Protein AF-A0A2G9U0M0-F1 (afdb_monomer)

Nearest PDB structures (foldseek):
  7tdz-assembly1_I  TM=8.542E-01  e=3.428E-06  Xenopus laevis
  7tdz-assembly1_i  TM=8.542E-01  e=3.428E-06  Xenopus laevis
  7r5j-assembly1_K0  TM=8.063E-01  e=6.846E-05  Homo sapiens
  7vop-assembly1_I  TM=7.700E-01  e=2.529E-04  Xenopus laevis
  7tbj-assembly1_S1  TM=5.840E-01  e=1.274E-02  Homo sapiens

Secondary structure (DSSP, 8-state):
--HHHHHHHHHHHHHHTGGGTHHHHHHHHHHHTT-HHHHHH--SHHHHHHHHT-HHHHHHHHHHTT-HHHHHHHHHHHHHH--S-HHHHHHHHHHHHHHHHHSSS--HHHHHHHHHHHHHHHHHHTS-HHHHSSSSS-------

Mean predicted aligned error: 9.04 Å

Sequence (144 aa):
MDDAERRARLDAYKQRFSADEFDMYLCRYLKQKNLHELLLEEKGERVDLYLSSCEGIRWRREVQNKQFEKASRSLLSLADRENSDVKRQRNLYAFSKLAAACGDEVPSDVVNEANRKLVLIKHQSLIPESLVKVDFNNGLFPSV

Structure (mmCIF, N/CA/C/O backbone):
data_AF-A0A2G9U0M0-F1
#
_entry.id   AF-A0A2G9U0M0-F1
#
loop_
_atom_site.group_PDB
_atom_site.id
_atom_site.type_symbol
_atom_site.label_atom_id
_atom_site.label_alt_id
_atom_site.label_comp_id
_atom_site.label_asym_id
_atom_site.label_entity_id
_atom_site.label_seq_id
_atom_site.pdbx_PDB_ins_code
_atom_site.Cartn_x
_atom_site.Cartn_y
_atom_site.Cartn_z
_atom_site.occupancy
_atom_site.B_iso_or_equiv
_atom_site.auth_seq_id
_atom_site.auth_comp_id
_atom_site.auth_asym_id
_atom_site.auth_atom_id
_atom_site.pdbx_PDB_model_num
ATOM 1 N N . MET A 1 1 ? 6.923 14.168 32.132 1.00 55.62 1 MET A N 1
ATOM 2 C CA . MET A 1 1 ? 5.680 13.434 31.830 1.00 55.62 1 MET A CA 1
ATOM 3 C C . MET A 1 1 ? 6.063 12.263 30.954 1.00 55.62 1 MET A C 1
ATOM 5 O O . MET A 1 1 ? 6.592 12.498 29.868 1.00 55.62 1 MET A O 1
ATOM 9 N N . ASP A 1 2 ? 5.906 11.053 31.473 1.00 83.12 2 ASP A N 1
ATOM 10 C CA . ASP A 1 2 ? 6.321 9.816 30.807 1.00 83.12 2 ASP A CA 1
ATOM 11 C C . ASP A 1 2 ? 5.449 9.532 29.566 1.00 83.12 2 ASP A C 1
ATOM 13 O O . ASP A 1 2 ? 4.305 9.990 29.478 1.00 83.12 2 ASP A O 1
ATOM 17 N N . ASP A 1 3 ? 5.987 8.820 28.576 1.00 76.44 3 ASP A N 1
ATOM 18 C CA . ASP A 1 3 ? 5.283 8.509 27.323 1.00 76.44 3 ASP A CA 1
ATOM 19 C C . ASP A 1 3 ? 4.046 7.632 27.571 1.00 76.44 3 ASP A C 1
ATOM 21 O O . ASP A 1 3 ? 3.010 7.814 26.922 1.00 76.44 3 ASP A O 1
ATOM 25 N N . ALA A 1 4 ? 4.124 6.734 28.556 1.00 79.00 4 ALA A N 1
ATOM 26 C CA . ALA A 1 4 ? 3.010 5.891 28.979 1.00 79.00 4 ALA A CA 1
ATOM 27 C C . ALA A 1 4 ? 1.856 6.716 29.574 1.00 79.00 4 ALA A C 1
ATOM 29 O O . ALA A 1 4 ? 0.690 6.505 29.240 1.00 79.00 4 ALA A O 1
ATOM 30 N N . GLU A 1 5 ? 2.183 7.715 30.395 1.00 82.75 5 GLU A N 1
ATOM 31 C CA . GLU A 1 5 ? 1.209 8.612 31.021 1.00 82.75 5 GLU A CA 1
ATOM 32 C C . GLU A 1 5 ? 0.499 9.491 29.975 1.00 82.75 5 GLU A C 1
ATOM 34 O O . GLU A 1 5 ? -0.712 9.723 30.053 1.00 82.75 5 GLU A O 1
ATOM 39 N N . ARG A 1 6 ? 1.231 9.928 28.938 1.00 82.25 6 ARG A N 1
ATOM 40 C CA . ARG A 1 6 ? 0.655 10.648 27.791 1.00 82.25 6 ARG A CA 1
ATOM 41 C C . ARG A 1 6 ? -0.313 9.780 26.984 1.00 82.25 6 ARG A C 1
ATOM 43 O O . ARG A 1 6 ? -1.394 10.265 26.650 1.00 82.25 6 ARG A O 1
ATOM 50 N N . ARG A 1 7 ? 0.035 8.519 26.703 1.00 81.56 7 ARG A N 1
ATOM 51 C CA . ARG A 1 7 ? -0.841 7.571 25.984 1.00 81.56 7 ARG A CA 1
ATOM 52 C C . ARG A 1 7 ? -2.114 7.255 26.767 1.00 81.56 7 ARG A C 1
ATOM 54 O O . ARG A 1 7 ? -3.201 7.422 26.225 1.00 81.56 7 ARG A O 1
ATOM 61 N N . ALA A 1 8 ? -1.993 6.941 28.057 1.00 84.25 8 ALA A N 1
ATOM 62 C CA . ALA A 1 8 ? -3.147 6.655 28.913 1.00 84.25 8 ALA A CA 1
ATOM 63 C C . ALA A 1 8 ? -4.139 7.829 28.968 1.00 84.25 8 ALA A C 1
ATOM 65 O O . ALA A 1 8 ? -5.356 7.648 28.903 1.00 84.25 8 ALA A O 1
ATOM 66 N N . ARG A 1 9 ? -3.621 9.061 29.035 1.00 83.62 9 ARG A N 1
ATOM 67 C CA . ARG A 1 9 ? -4.458 10.264 29.025 1.00 83.62 9 ARG A CA 1
ATOM 68 C C . ARG A 1 9 ? -5.143 10.483 27.676 1.00 83.62 9 ARG A C 1
ATOM 70 O O . ARG A 1 9 ? -6.294 10.913 27.651 1.00 83.62 9 ARG A O 1
ATOM 77 N N . LEU A 1 10 ? -4.462 10.178 26.572 1.00 80.69 10 LEU A N 1
ATOM 78 C CA . LEU A 1 10 ? -5.038 10.250 25.229 1.00 80.69 10 LEU A CA 1
ATOM 79 C C . LEU A 1 10 ? -6.193 9.252 25.065 1.00 80.69 10 LEU A C 1
ATOM 81 O O . LEU A 1 10 ? -7.253 9.625 24.569 1.00 80.69 10 LEU A O 1
ATOM 85 N N . ASP A 1 11 ? -6.019 8.019 25.533 1.00 83.06 11 ASP A N 1
ATOM 86 C CA . ASP A 1 11 ? -7.049 6.981 25.443 1.00 83.06 11 ASP A CA 1
ATOM 87 C C . ASP A 1 11 ? -8.282 7.316 26.293 1.00 83.06 11 ASP A C 1
ATOM 89 O O . ASP A 1 11 ? -9.417 7.147 25.838 1.00 83.06 11 ASP A O 1
ATOM 93 N N . ALA A 1 12 ? -8.083 7.905 27.477 1.00 82.56 12 ALA A N 1
ATOM 94 C CA . ALA A 1 12 ? -9.180 8.427 28.290 1.00 82.56 12 ALA A CA 1
ATOM 95 C C . ALA A 1 12 ? -9.980 9.521 27.553 1.00 82.56 12 ALA A C 1
ATOM 97 O O . ALA A 1 12 ? -11.210 9.550 27.632 1.00 82.56 12 ALA A O 1
ATOM 98 N N . TYR A 1 13 ? -9.309 10.400 26.797 1.00 79.19 13 TYR A N 1
ATOM 99 C CA . TYR A 1 13 ? -9.988 11.401 25.968 1.00 79.19 13 TYR A CA 1
ATOM 100 C C . TYR A 1 13 ? -10.746 10.778 24.792 1.00 79.19 13 TYR A C 1
ATOM 102 O O . TYR A 1 13 ? -11.878 11.189 24.534 1.00 79.19 13 TYR A O 1
ATOM 110 N N . LYS A 1 14 ? -10.180 9.761 24.130 1.00 77.06 14 LYS A N 1
ATOM 111 C CA . LYS A 1 14 ? -10.865 9.028 23.053 1.00 77.06 14 LYS A CA 1
ATOM 112 C C . LYS A 1 14 ? -12.165 8.390 23.534 1.00 77.06 14 LYS A C 1
ATOM 114 O O . LYS A 1 14 ? -13.176 8.492 22.849 1.00 77.06 14 LYS A O 1
ATOM 119 N N . GLN A 1 15 ? -12.160 7.776 24.719 1.00 78.81 15 GLN A N 1
ATOM 120 C CA . GLN A 1 15 ? -13.382 7.212 25.299 1.00 78.81 15 GLN A CA 1
ATOM 121 C C . 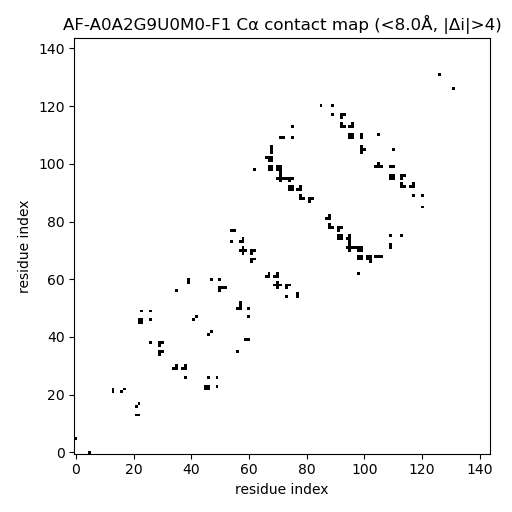GLN A 1 15 ? -14.398 8.301 25.653 1.00 78.81 15 GLN A C 1
ATOM 123 O O . GLN A 1 15 ? -15.573 8.192 25.296 1.00 78.81 15 GLN A O 1
ATOM 128 N N . ARG A 1 16 ? -13.940 9.366 26.323 1.00 77.12 16 ARG A N 1
ATOM 129 C CA . ARG A 1 16 ? -14.805 10.441 26.824 1.00 77.12 16 ARG A CA 1
ATOM 130 C C . ARG A 1 16 ? -15.516 11.216 25.714 1.00 77.12 16 ARG A C 1
ATOM 132 O O . ARG A 1 16 ? -16.652 11.623 25.916 1.00 77.12 16 ARG A O 1
ATOM 139 N N . PHE A 1 17 ? -14.862 11.400 24.572 1.00 75.25 17 PHE A N 1
ATOM 140 C CA . PHE A 1 17 ? -15.390 12.150 23.428 1.00 75.25 17 PHE A CA 1
ATOM 141 C C . PHE A 1 17 ? -15.749 11.248 22.239 1.00 75.25 17 PHE A C 1
ATOM 143 O O . PHE A 1 17 ? -15.812 11.704 21.099 1.00 75.25 17 PHE A O 1
ATOM 150 N N . SER A 1 18 ? -15.999 9.959 22.486 1.00 69.25 18 SER A N 1
ATOM 151 C CA . SER A 1 18 ? -16.371 9.003 21.432 1.00 69.25 18 SER A CA 1
ATOM 152 C C . SER A 1 18 ? -17.649 9.402 20.678 1.00 69.25 18 SER A C 1
ATOM 154 O O . SER A 1 18 ? -17.740 9.177 19.473 1.00 69.25 18 SER A O 1
ATOM 156 N N . ALA A 1 19 ? -18.601 10.049 21.361 1.00 66.81 19 ALA A N 1
ATOM 157 C CA . ALA A 1 19 ? -19.834 10.563 20.765 1.00 66.81 19 ALA A CA 1
ATOM 158 C C . ALA A 1 19 ? -19.615 11.767 19.823 1.00 66.81 19 ALA A C 1
ATOM 160 O O . ALA A 1 19 ? -20.437 11.996 18.941 1.00 66.81 19 ALA A O 1
ATOM 161 N N . ASP A 1 20 ? -18.492 12.482 19.956 1.00 73.69 20 ASP A N 1
ATOM 162 C CA . ASP A 1 20 ? -18.196 13.722 19.222 1.00 73.69 20 ASP A CA 1
ATOM 163 C C . ASP A 1 20 ? -17.260 13.498 18.017 1.00 73.69 20 ASP A C 1
ATOM 165 O O . ASP A 1 20 ? -16.582 14.419 17.563 1.00 73.69 20 ASP A O 1
ATOM 169 N N . GLU A 1 21 ? -17.166 12.264 17.507 1.00 81.12 21 GLU A N 1
ATOM 170 C CA . GLU A 1 21 ? -16.283 11.903 16.379 1.00 81.12 21 GLU A CA 1
ATOM 171 C C . GLU A 1 21 ? -14.797 12.244 16.615 1.00 81.12 21 GLU A C 1
ATOM 173 O O . GLU A 1 21 ? -14.041 12.578 15.690 1.00 81.12 21 GLU A O 1
ATOM 178 N N . PHE A 1 22 ? -14.361 12.188 17.877 1.00 81.12 22 PHE A N 1
ATOM 179 C CA . PHE A 1 22 ? -13.002 12.554 18.268 1.00 81.12 22 PHE A CA 1
ATOM 180 C C . PHE A 1 22 ? -11.930 11.726 17.542 1.00 81.12 22 PHE A C 1
ATOM 182 O O . PHE A 1 22 ? -10.869 12.247 17.197 1.00 81.12 22 PHE A O 1
ATOM 189 N N . ASP A 1 23 ? -12.219 10.459 17.251 1.00 81.38 23 ASP A N 1
ATOM 190 C CA . ASP A 1 23 ? -11.381 9.570 16.444 1.00 81.38 23 ASP A CA 1
ATOM 191 C C . ASP A 1 23 ? -11.086 10.153 15.050 1.00 81.38 23 ASP A C 1
ATOM 193 O O . ASP A 1 23 ? -9.937 10.164 14.602 1.00 81.38 23 ASP A O 1
ATOM 197 N N . MET A 1 24 ? -12.092 10.721 14.382 1.00 89.12 24 MET A N 1
ATOM 198 C CA . MET A 1 24 ? -11.950 11.352 13.066 1.00 89.12 24 MET A CA 1
ATOM 199 C C . MET A 1 24 ? -11.238 12.701 13.132 1.00 89.12 24 MET A C 1
ATOM 201 O O . MET A 1 24 ? -10.498 13.059 12.208 1.00 89.12 24 MET A O 1
ATOM 205 N N . TYR A 1 25 ? -11.438 13.469 14.206 1.00 88.12 25 TYR A N 1
ATOM 206 C CA . TYR A 1 25 ? -10.659 14.685 14.440 1.00 88.12 25 TYR A CA 1
ATOM 207 C C . TYR A 1 25 ? -9.175 14.357 14.643 1.00 88.12 25 TYR A C 1
ATOM 209 O O . TYR A 1 25 ? -8.313 14.946 13.985 1.00 88.12 25 TYR A O 1
ATOM 217 N N . LEU A 1 26 ? -8.877 13.360 15.479 1.00 86.62 26 LEU A N 1
ATOM 218 C CA . LEU A 1 26 ? -7.519 12.892 15.727 1.00 86.62 26 LEU A CA 1
ATOM 219 C C . LEU A 1 26 ? -6.862 12.379 14.441 1.00 86.62 26 LEU A C 1
ATOM 221 O O . LEU A 1 26 ? -5.746 12.791 14.129 1.00 86.62 26 LEU A O 1
ATOM 225 N N . CYS A 1 27 ? -7.561 11.561 13.647 1.00 88.69 27 CYS A N 1
ATOM 226 C CA . CYS A 1 27 ? -7.041 11.069 12.369 1.00 88.69 27 CYS A CA 1
ATOM 227 C C . CYS A 1 27 ? -6.658 12.214 11.419 1.00 88.69 27 CYS A C 1
ATOM 229 O O . CYS A 1 27 ? -5.566 12.211 10.841 1.00 88.69 27 CYS A O 1
ATOM 231 N N . ARG A 1 28 ? -7.528 13.227 11.291 1.00 89.88 28 ARG A N 1
ATOM 232 C CA . ARG A 1 28 ? -7.263 14.424 10.478 1.00 89.88 28 ARG A CA 1
ATOM 233 C C . ARG A 1 28 ? -6.063 15.211 10.999 1.00 89.88 28 ARG A C 1
ATOM 235 O O . ARG A 1 28 ? -5.201 15.583 10.203 1.00 89.88 28 ARG A O 1
ATOM 242 N N . TYR A 1 29 ? -5.976 15.415 12.312 1.00 90.12 29 TYR A N 1
ATOM 243 C CA . TYR A 1 29 ? -4.862 16.117 12.948 1.00 90.12 29 TYR A CA 1
ATOM 244 C C . TYR A 1 29 ? -3.522 15.398 12.728 1.00 90.12 29 TYR A C 1
ATOM 246 O O . TYR A 1 29 ? -2.554 16.013 12.277 1.00 90.12 29 TYR A O 1
ATOM 254 N N . LEU A 1 30 ? -3.469 14.086 12.981 1.00 90.06 30 LEU A N 1
ATOM 255 C CA . LEU A 1 30 ? -2.257 13.281 12.802 1.00 90.06 30 LEU A CA 1
ATOM 256 C C . LEU A 1 30 ? -1.807 13.266 11.337 1.00 90.06 30 LEU A C 1
ATOM 258 O O . LEU A 1 30 ? -0.618 13.432 11.061 1.00 90.06 30 LEU A O 1
ATOM 262 N N . LYS A 1 31 ? -2.750 13.146 10.391 1.00 89.19 31 LYS A N 1
ATOM 263 C CA . LYS A 1 31 ? -2.453 13.244 8.956 1.00 89.19 31 LYS A CA 1
ATOM 264 C C . LYS A 1 31 ? -1.889 14.617 8.589 1.00 89.19 31 LYS A C 1
ATOM 266 O O . LYS A 1 31 ? -0.872 14.680 7.909 1.00 89.19 31 LYS A O 1
ATOM 271 N N . GLN A 1 32 ? -2.504 15.704 9.060 1.00 91.06 32 GLN A N 1
ATOM 272 C CA . GLN A 1 32 ? -2.055 17.073 8.779 1.00 91.06 32 GLN A CA 1
ATOM 273 C C . GLN A 1 32 ? -0.650 17.358 9.332 1.00 91.06 32 GLN A C 1
ATOM 275 O O . GLN A 1 32 ? 0.108 18.118 8.735 1.00 91.06 32 GLN A O 1
ATOM 280 N N . LYS A 1 33 ? -0.288 16.742 10.462 1.00 91.56 33 LYS A N 1
ATOM 281 C CA . LYS A 1 33 ? 1.042 16.859 11.076 1.00 91.56 33 LYS A CA 1
ATOM 282 C C . LYS A 1 33 ? 2.069 15.851 10.541 1.00 91.56 33 LYS A C 1
ATOM 284 O O . LYS A 1 33 ? 3.183 15.826 11.051 1.00 91.56 33 LYS A O 1
ATOM 289 N N . ASN A 1 34 ? 1.723 15.045 9.532 1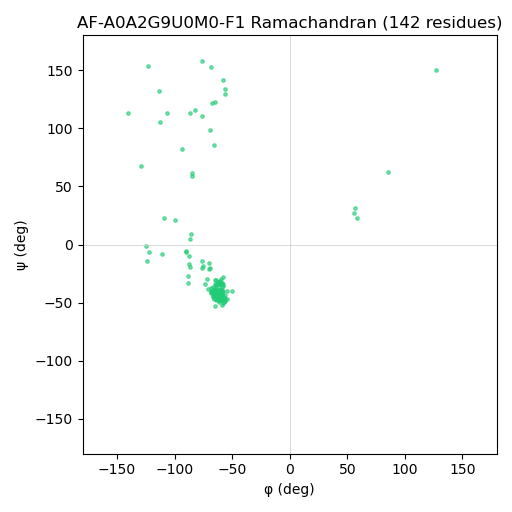.00 87.62 34 ASN A N 1
ATOM 290 C CA . ASN A 1 34 ? 2.555 13.957 8.995 1.00 87.62 34 ASN A CA 1
ATOM 291 C C . ASN A 1 34 ? 2.988 12.915 10.050 1.00 87.62 34 ASN A C 1
ATOM 293 O O . ASN A 1 34 ? 4.001 12.235 9.893 1.00 87.62 34 ASN A O 1
ATOM 297 N N . LEU A 1 35 ? 2.200 12.742 11.117 1.00 89.56 35 LEU A N 1
ATOM 298 C CA . LEU A 1 35 ? 2.438 11.760 12.181 1.00 89.56 35 LEU A CA 1
ATOM 299 C C . LEU A 1 35 ? 1.869 10.391 11.782 1.00 89.56 35 LEU A C 1
ATOM 301 O O . LEU A 1 35 ? 0.977 9.846 12.432 1.00 89.56 35 LEU A O 1
ATOM 305 N N . HIS A 1 36 ? 2.358 9.852 10.664 1.00 88.38 36 HIS A N 1
ATOM 306 C CA . HIS A 1 36 ? 1.811 8.635 10.058 1.00 88.38 36 HIS A CA 1
ATOM 307 C C . HIS A 1 36 ? 1.974 7.389 10.932 1.00 88.38 36 HIS A C 1
ATOM 309 O O . HIS A 1 36 ? 1.136 6.500 10.856 1.00 88.38 36 HIS A O 1
ATOM 315 N N . GLU A 1 37 ? 3.026 7.313 11.747 1.00 88.31 37 GLU A N 1
ATOM 316 C CA . GLU A 1 37 ? 3.255 6.174 12.644 1.00 88.31 37 GLU A CA 1
ATOM 317 C C . GLU A 1 37 ? 2.160 6.087 13.707 1.00 88.31 37 GLU A C 1
ATOM 319 O O . GLU A 1 37 ? 1.468 5.076 13.775 1.00 88.31 37 GLU A O 1
ATOM 324 N N . LEU A 1 38 ? 1.909 7.185 14.429 1.00 88.62 38 LEU A N 1
ATOM 325 C CA . LEU A 1 38 ? 0.816 7.265 15.404 1.00 88.62 38 LEU A CA 1
ATOM 326 C C . LEU A 1 38 ? -0.543 7.030 14.737 1.00 88.62 38 LEU A C 1
ATOM 328 O O . LEU A 1 38 ? -1.382 6.323 15.278 1.00 88.62 38 LEU A O 1
ATOM 332 N N . LEU A 1 39 ? -0.755 7.573 13.535 1.00 89.25 39 LEU A N 1
ATOM 333 C CA . LEU A 1 39 ? -1.999 7.362 12.796 1.00 89.25 39 LEU A CA 1
ATOM 334 C C . LEU A 1 39 ? -2.233 5.878 12.448 1.00 89.25 39 LEU A C 1
ATOM 336 O O . LEU A 1 39 ? -3.373 5.425 12.439 1.00 89.25 39 LEU A O 1
ATOM 340 N N . LEU A 1 40 ? -1.174 5.117 12.161 1.00 89.81 40 LEU A N 1
ATOM 341 C CA . LEU A 1 40 ? -1.268 3.681 11.882 1.00 89.81 40 LEU A CA 1
ATOM 342 C C . LEU A 1 40 ? -1.462 2.837 13.152 1.00 89.81 40 LEU A C 1
ATOM 344 O O . LEU A 1 40 ? -1.931 1.701 13.052 1.00 89.81 40 LEU A O 1
ATOM 348 N N . GLU A 1 41 ? -1.121 3.361 14.331 1.00 90.00 41 GLU A N 1
ATOM 349 C CA . GLU A 1 41 ? -1.404 2.711 15.617 1.00 90.00 41 GLU A CA 1
ATOM 350 C C . GLU A 1 41 ? -2.899 2.754 15.962 1.00 90.00 41 GLU A C 1
ATOM 352 O O . GLU A 1 41 ? -3.401 1.819 16.589 1.00 90.00 41 GLU A O 1
ATOM 357 N N . GLU A 1 42 ? -3.623 3.778 15.497 1.00 88.81 42 GLU A N 1
ATOM 358 C CA . GLU A 1 42 ? -5.056 3.940 15.752 1.00 88.81 42 GLU A CA 1
ATOM 359 C C . GLU A 1 42 ? -5.881 2.733 15.256 1.00 88.81 42 GLU A C 1
ATOM 361 O O . GLU A 1 42 ? -5.616 2.115 14.211 1.00 88.81 42 GLU A O 1
ATOM 366 N N . LYS A 1 43 ? -6.897 2.365 16.042 1.00 85.00 43 LYS A N 1
ATOM 367 C CA . LYS A 1 43 ? -7.768 1.199 15.825 1.00 85.00 43 LYS A CA 1
ATOM 368 C C . LYS A 1 43 ? -9.229 1.630 15.757 1.00 85.0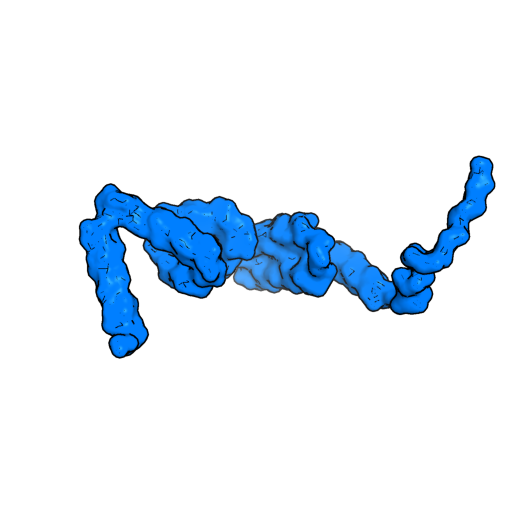0 43 LYS A C 1
ATOM 370 O O . LYS A 1 43 ? -9.610 2.628 16.359 1.00 85.00 43 LYS A O 1
ATOM 375 N N . GLY A 1 44 ? -10.037 0.845 15.050 1.00 85.50 44 GLY A N 1
ATOM 376 C CA . GLY A 1 44 ? -11.475 1.061 14.913 1.00 85.50 44 GLY A CA 1
ATOM 377 C C . GLY A 1 44 ? -11.917 1.080 13.455 1.00 85.50 44 GLY A C 1
ATOM 378 O O . GLY A 1 44 ? -11.171 1.496 12.572 1.00 85.50 44 GLY A O 1
ATOM 379 N N . GLU A 1 45 ? -13.157 0.661 13.213 1.00 86.12 45 GLU A N 1
ATOM 380 C CA . GLU A 1 45 ? -13.718 0.526 11.865 1.00 86.12 45 GLU A CA 1
ATOM 381 C C . GLU A 1 45 ? -13.709 1.861 11.104 1.00 86.12 45 GLU A C 1
ATOM 383 O O . GLU A 1 45 ? -13.239 1.934 9.972 1.00 86.12 45 GLU A O 1
ATOM 388 N N . ARG A 1 46 ? -14.113 2.959 11.757 1.00 87.25 46 ARG A N 1
ATOM 389 C CA . ARG A 1 46 ? -14.079 4.306 11.160 1.00 87.25 46 ARG A CA 1
ATOM 390 C C . ARG A 1 46 ? -12.664 4.735 10.763 1.00 87.25 46 ARG A C 1
ATOM 392 O O . ARG A 1 46 ? -12.481 5.356 9.718 1.00 87.25 46 ARG A O 1
ATOM 399 N N . VAL A 1 47 ? -11.665 4.390 11.577 1.00 88.19 47 VAL A N 1
ATOM 400 C CA . VAL A 1 47 ? -10.246 4.663 11.297 1.00 88.19 47 VAL A CA 1
ATOM 401 C C . VAL A 1 47 ? -9.777 3.848 10.096 1.00 88.19 47 VAL A C 1
ATOM 403 O O . VAL A 1 47 ? -9.108 4.390 9.220 1.00 88.19 47 VAL A O 1
ATOM 406 N N . ASP A 1 48 ? -10.164 2.575 10.005 1.00 87.81 48 ASP A N 1
ATOM 407 C CA . ASP A 1 48 ? -9.836 1.723 8.860 1.00 87.81 48 ASP A CA 1
ATOM 408 C C . ASP A 1 48 ? -10.470 2.249 7.564 1.00 87.81 48 ASP A C 1
ATOM 410 O O . ASP A 1 48 ? -9.788 2.340 6.537 1.00 87.81 48 ASP A O 1
ATOM 414 N N . LEU A 1 49 ? -11.730 2.694 7.618 1.00 89.12 49 LEU A N 1
ATOM 415 C CA . LEU A 1 49 ? -12.384 3.392 6.508 1.00 89.12 49 LEU A CA 1
ATOM 416 C C . LEU A 1 49 ? -11.622 4.669 6.126 1.00 89.12 49 LEU A C 1
ATOM 418 O O . LEU A 1 49 ? -11.306 4.867 4.950 1.00 89.12 49 LEU A O 1
ATOM 422 N N . TYR A 1 50 ? -11.248 5.503 7.099 1.00 90.38 50 TYR A N 1
ATOM 423 C CA . TYR A 1 50 ? -10.471 6.716 6.846 1.00 90.38 50 TYR A CA 1
ATOM 424 C C . TYR A 1 50 ? -9.117 6.409 6.187 1.00 90.38 50 TYR A C 1
ATOM 426 O O . TYR A 1 50 ? -8.756 7.021 5.178 1.00 90.38 50 TYR A O 1
ATOM 434 N N . LEU A 1 51 ? -8.376 5.428 6.704 1.00 90.25 51 LEU A N 1
ATOM 435 C CA . LEU A 1 51 ? -7.081 5.016 6.166 1.00 90.25 51 LEU A CA 1
ATOM 436 C C . LEU A 1 51 ? -7.197 4.423 4.763 1.00 90.25 51 LEU A C 1
ATOM 438 O O . LEU A 1 51 ? -6.318 4.669 3.939 1.00 90.25 51 LEU A O 1
ATOM 442 N N . SER A 1 52 ? -8.288 3.714 4.459 1.00 87.44 52 SER A N 1
ATOM 443 C CA . SER A 1 52 ? -8.539 3.172 3.119 1.00 87.44 52 SER A CA 1
ATOM 444 C C . SER A 1 52 ? -8.662 4.268 2.051 1.00 87.44 52 SER A C 1
ATOM 446 O O . SER A 1 52 ? -8.204 4.081 0.922 1.00 87.44 52 SER A O 1
ATOM 448 N N . SER A 1 53 ? -9.179 5.445 2.430 1.00 88.38 53 SER A N 1
ATOM 449 C CA . SER A 1 53 ? -9.252 6.625 1.556 1.00 88.38 53 SER A CA 1
ATOM 450 C C . SER A 1 53 ? -7.905 7.341 1.375 1.00 88.38 53 SER A C 1
ATOM 452 O O . SER A 1 53 ? -7.738 8.168 0.479 1.00 88.38 53 SER A O 1
ATOM 454 N N . CYS A 1 54 ? -6.912 7.036 2.216 1.00 89.12 54 CYS A N 1
ATOM 455 C CA . CYS A 1 54 ? -5.607 7.685 2.205 1.00 89.12 54 CYS A CA 1
ATOM 456 C C . CYS A 1 54 ? -4.597 6.900 1.353 1.00 89.12 54 CYS A C 1
ATOM 458 O O . CYS A 1 54 ? -3.763 6.165 1.880 1.00 89.12 54 CYS A O 1
ATOM 460 N N . GLU A 1 55 ? -4.626 7.094 0.035 1.00 82.12 55 GLU A N 1
ATOM 461 C CA . GLU A 1 55 ? -3.853 6.304 -0.942 1.00 82.12 55 GLU A CA 1
ATOM 462 C C . GLU A 1 55 ? -2.352 6.151 -0.630 1.00 82.12 55 GLU A C 1
ATOM 464 O O . GLU A 1 55 ? -1.804 5.060 -0.772 1.00 82.12 55 GLU A O 1
ATOM 469 N N . GLY A 1 56 ? -1.686 7.204 -0.145 1.00 86.12 56 GLY A N 1
ATOM 470 C CA . GLY A 1 56 ? -0.248 7.167 0.153 1.00 86.12 56 GLY A CA 1
ATOM 471 C C . GLY A 1 56 ? 0.151 6.294 1.353 1.00 86.12 56 GLY A C 1
ATOM 472 O O . GLY A 1 56 ? 1.310 5.888 1.450 1.00 86.12 56 GLY A O 1
ATOM 473 N N . ILE A 1 57 ? -0.787 5.995 2.260 1.00 89.38 57 ILE A N 1
ATOM 474 C CA . ILE A 1 57 ? -0.523 5.247 3.503 1.00 89.38 57 ILE A CA 1
ATOM 475 C C . ILE A 1 57 ? -1.391 3.996 3.667 1.00 89.38 57 ILE A C 1
ATOM 477 O O . ILE A 1 57 ? -1.052 3.154 4.497 1.00 89.38 57 ILE A O 1
ATOM 481 N N . ARG A 1 58 ? -2.464 3.831 2.877 1.00 93.44 58 ARG A N 1
ATOM 482 C CA . ARG A 1 58 ? -3.397 2.697 3.000 1.00 93.44 58 ARG A CA 1
ATOM 483 C C . ARG A 1 58 ? -2.691 1.343 2.940 1.00 93.44 58 ARG A C 1
ATOM 485 O O . ARG A 1 58 ? -2.982 0.467 3.745 1.00 93.44 58 ARG A O 1
ATOM 492 N N . TRP A 1 59 ? -1.692 1.215 2.063 1.00 94.44 59 TRP A N 1
ATOM 493 C CA . TRP A 1 59 ? -0.932 -0.022 1.876 1.00 94.44 59 TRP A CA 1
ATOM 494 C C . TRP A 1 59 ? -0.212 -0.463 3.154 1.00 94.44 59 TRP A C 1
ATOM 496 O O . TRP A 1 59 ? -0.080 -1.655 3.406 1.00 94.44 59 TRP A O 1
ATOM 506 N N . ARG A 1 60 ? 0.209 0.481 4.008 1.00 94.00 60 ARG A N 1
ATOM 507 C CA . ARG A 1 60 ? 0.843 0.160 5.295 1.00 94.00 60 ARG A CA 1
ATOM 508 C C . ARG A 1 60 ? -0.151 -0.497 6.246 1.00 94.00 60 ARG A C 1
ATOM 510 O O . ARG A 1 60 ? 0.205 -1.456 6.924 1.00 94.00 60 ARG A O 1
ATOM 517 N N . ARG A 1 61 ? -1.396 -0.011 6.268 1.00 92.88 61 ARG A N 1
ATOM 518 C CA . ARG A 1 61 ? -2.475 -0.602 7.070 1.00 92.88 61 ARG A CA 1
ATOM 519 C C . ARG A 1 61 ? -2.877 -1.976 6.538 1.00 92.88 61 ARG A C 1
ATOM 521 O O . ARG A 1 61 ? -3.057 -2.901 7.320 1.00 92.88 61 ARG A O 1
ATOM 528 N N . GLU A 1 62 ? -2.947 -2.127 5.219 1.00 94.50 62 GLU A N 1
ATOM 529 C CA . GLU A 1 62 ? -3.214 -3.414 4.563 1.00 94.50 62 GLU A CA 1
ATOM 530 C C . GLU A 1 62 ? -2.141 -4.454 4.931 1.00 94.50 62 GLU A C 1
ATOM 532 O O . GLU A 1 62 ? -2.480 -5.569 5.321 1.00 94.50 62 GLU A O 1
ATOM 537 N N . VAL A 1 63 ? -0.857 -4.071 4.932 1.00 94.31 63 VAL A N 1
ATOM 538 C CA . VAL A 1 63 ? 0.248 -4.934 5.392 1.00 94.31 63 VAL A CA 1
ATOM 539 C C . VAL A 1 63 ? 0.124 -5.290 6.878 1.00 94.31 63 VAL A C 1
ATOM 541 O O . VAL A 1 63 ? 0.262 -6.460 7.228 1.00 94.31 63 VAL A O 1
ATOM 544 N N . GLN A 1 64 ? -0.178 -4.327 7.760 1.00 92.69 64 GLN A N 1
ATOM 545 C CA . GLN A 1 64 ? -0.398 -4.595 9.193 1.00 92.69 64 GLN A CA 1
ATOM 546 C C . GLN A 1 64 ? -1.531 -5.603 9.431 1.00 92.69 64 GLN A C 1
ATOM 548 O O . GLN A 1 64 ? -1.439 -6.444 10.324 1.00 92.69 64 GLN A O 1
ATOM 553 N N . ASN A 1 65 ? -2.571 -5.544 8.600 1.00 91.94 65 ASN A N 1
ATOM 554 C CA . ASN A 1 65 ? -3.723 -6.437 8.655 1.00 91.94 65 ASN A CA 1
ATOM 555 C C . ASN A 1 65 ? -3.508 -7.751 7.877 1.00 91.94 65 ASN A C 1
ATOM 557 O O . ASN A 1 65 ? -4.461 -8.507 7.707 1.00 91.94 65 ASN A O 1
ATOM 561 N N . LYS A 1 66 ? -2.282 -8.031 7.402 1.00 94.19 66 LYS A N 1
ATOM 562 C CA . LYS A 1 66 ? -1.920 -9.214 6.593 1.00 94.19 66 LYS A CA 1
ATOM 563 C C . LYS A 1 66 ? -2.702 -9.341 5.276 1.00 94.19 66 LYS A C 1
ATOM 565 O O . LYS A 1 66 ? -2.792 -10.417 4.698 1.00 94.19 66 LYS A O 1
ATOM 570 N N . GLN A 1 67 ? -3.243 -8.238 4.765 1.00 94.31 67 GLN A N 1
ATOM 571 C CA . GLN A 1 67 ? -3.972 -8.176 3.496 1.00 94.31 67 GLN A CA 1
ATOM 572 C C . GLN A 1 67 ? -2.985 -7.988 2.334 1.00 94.31 67 GLN A C 1
ATOM 574 O O . GLN A 1 67 ? -3.005 -6.968 1.643 1.00 94.31 67 GLN A O 1
ATOM 579 N N . PHE A 1 68 ? -2.077 -8.949 2.147 1.00 96.19 68 PHE A N 1
ATOM 580 C CA . PHE A 1 68 ? -0.936 -8.814 1.235 1.00 96.19 68 PHE A CA 1
ATOM 581 C C . PHE A 1 68 ? -1.335 -8.663 -0.235 1.00 96.19 68 PHE A C 1
ATOM 583 O O . PHE A 1 68 ? -0.759 -7.830 -0.936 1.00 96.19 68 PHE A O 1
ATOM 590 N N . GLU A 1 69 ? -2.363 -9.382 -0.692 1.00 95.19 69 GLU A N 1
ATOM 591 C CA . GLU A 1 69 ? -2.864 -9.233 -2.062 1.00 95.19 69 GLU A CA 1
ATOM 592 C C . GLU A 1 69 ? -3.367 -7.801 -2.306 1.00 95.19 69 GLU A C 1
ATOM 594 O O . GLU A 1 69 ? -2.960 -7.137 -3.262 1.00 95.19 69 GLU A O 1
ATOM 599 N N . LYS A 1 70 ? -4.176 -7.269 -1.383 1.00 94.88 70 LYS A N 1
ATOM 600 C CA . LYS A 1 70 ? -4.688 -5.896 -1.455 1.00 94.88 70 LYS A CA 1
ATOM 601 C C . LYS A 1 70 ? -3.555 -4.868 -1.405 1.00 94.88 70 LYS A C 1
ATOM 603 O O . LYS A 1 70 ? -3.515 -3.963 -2.238 1.00 94.88 70 LYS A O 1
ATOM 608 N N . ALA A 1 71 ? -2.596 -5.065 -0.497 1.00 96.06 71 ALA A N 1
ATOM 609 C CA . ALA A 1 71 ? -1.408 -4.226 -0.386 1.00 96.06 71 ALA A CA 1
ATOM 610 C C . ALA A 1 71 ? -0.595 -4.210 -1.686 1.00 96.06 71 ALA A C 1
ATOM 612 O O . ALA A 1 71 ? -0.143 -3.144 -2.103 1.00 96.06 71 ALA A O 1
ATOM 613 N N . SER A 1 72 ? -0.451 -5.358 -2.356 1.00 97.06 72 SER A N 1
ATOM 614 C CA . SER A 1 72 ? 0.263 -5.454 -3.632 1.00 97.06 72 SER A CA 1
ATOM 615 C C . SER A 1 72 ? -0.387 -4.581 -4.709 1.00 97.06 72 SER A C 1
ATOM 617 O O . SER A 1 72 ? 0.283 -3.749 -5.316 1.00 97.06 72 SER A O 1
ATOM 619 N N . ARG A 1 73 ? -1.714 -4.652 -4.864 1.00 96.19 73 ARG A N 1
ATOM 620 C CA . ARG A 1 73 ? -2.469 -3.836 -5.829 1.00 96.19 73 ARG A CA 1
ATOM 621 C C . ARG A 1 73 ? -2.423 -2.348 -5.475 1.00 96.19 73 ARG A C 1
ATOM 623 O O . ARG A 1 73 ? -2.251 -1.502 -6.353 1.00 96.19 73 ARG A O 1
ATOM 630 N N . SER A 1 74 ? -2.528 -2.017 -4.187 1.00 96.19 74 SER A N 1
ATOM 631 C CA . SER A 1 74 ? -2.387 -0.643 -3.695 1.00 96.19 74 SER A CA 1
ATOM 632 C C . SER A 1 74 ? -1.012 -0.053 -3.999 1.00 96.19 74 SER A C 1
ATOM 634 O O . SER A 1 74 ? -0.934 1.086 -4.457 1.00 96.19 74 SER A O 1
ATOM 636 N N . LEU A 1 75 ? 0.056 -0.820 -3.766 1.00 97.00 75 LEU A N 1
ATOM 637 C CA . LEU A 1 75 ? 1.434 -0.418 -4.039 1.00 97.00 75 LEU A CA 1
ATOM 638 C C . LEU A 1 75 ? 1.695 -0.259 -5.537 1.00 97.00 75 LEU A C 1
ATOM 640 O O . LEU A 1 75 ? 2.327 0.724 -5.917 1.00 97.00 75 LEU A O 1
ATOM 644 N N . LEU A 1 76 ? 1.173 -1.160 -6.378 1.00 97.00 76 LEU A N 1
ATOM 645 C CA . LEU A 1 76 ? 1.272 -1.044 -7.834 1.00 97.00 76 LEU A CA 1
ATOM 646 C C . LEU A 1 76 ? 0.627 0.255 -8.327 1.00 97.00 76 LEU A C 1
ATOM 648 O O . LEU A 1 76 ? 1.280 1.063 -8.982 1.00 97.00 76 LEU A O 1
ATOM 652 N N . SER A 1 77 ? -0.622 0.509 -7.923 1.00 96.25 77 SER A N 1
ATOM 653 C CA . SER A 1 77 ? -1.335 1.734 -8.298 1.00 96.25 77 SER A CA 1
ATOM 654 C C . SER A 1 77 ? -0.639 2.998 -7.788 1.00 96.25 77 SER A C 1
ATOM 656 O O . SER A 1 77 ? -0.720 4.036 -8.444 1.00 96.25 77 SER A O 1
ATOM 658 N N . LEU A 1 78 ? 0.001 2.945 -6.616 1.00 95.81 78 LEU A N 1
ATOM 659 C CA . LEU A 1 78 ? 0.766 4.068 -6.079 1.00 95.81 78 LEU A CA 1
ATOM 660 C C . LEU A 1 78 ? 2.063 4.286 -6.873 1.00 95.81 78 LEU A C 1
ATOM 662 O O . LEU A 1 78 ? 2.427 5.429 -7.131 1.00 95.81 78 LEU A O 1
ATOM 666 N N . ALA A 1 79 ? 2.729 3.210 -7.300 1.00 95.94 79 ALA A N 1
ATOM 667 C CA . ALA A 1 79 ? 3.921 3.266 -8.143 1.00 95.94 79 ALA A CA 1
ATOM 668 C C . ALA A 1 79 ? 3.622 3.846 -9.536 1.00 95.94 79 ALA A C 1
ATOM 670 O O . ALA A 1 79 ? 4.398 4.653 -10.042 1.00 95.94 79 ALA A O 1
ATOM 671 N N . ASP A 1 80 ? 2.484 3.493 -10.139 1.00 95.31 80 ASP A N 1
ATOM 672 C CA . ASP A 1 80 ? 2.073 4.032 -11.443 1.00 95.31 80 ASP A CA 1
ATOM 673 C C . ASP A 1 80 ? 1.819 5.545 -11.413 1.00 95.31 80 ASP A C 1
ATOM 675 O O . ASP A 1 80 ? 2.038 6.233 -12.409 1.00 95.31 80 ASP A O 1
ATOM 679 N N . ARG A 1 81 ? 1.379 6.077 -10.267 1.00 94.75 81 ARG A N 1
ATOM 680 C CA . ARG A 1 81 ? 1.121 7.513 -10.069 1.00 94.75 81 ARG A CA 1
ATOM 681 C C . ARG A 1 81 ? 2.355 8.289 -9.615 1.00 94.75 81 ARG A C 1
ATOM 683 O O . ARG A 1 81 ? 2.364 9.514 -9.697 1.00 94.75 81 ARG A O 1
ATOM 690 N N . GLU A 1 82 ? 3.380 7.600 -9.123 1.00 93.94 82 GLU A N 1
ATOM 691 C CA . GLU A 1 82 ? 4.624 8.217 -8.680 1.00 93.94 82 GLU A CA 1
ATOM 692 C C . GLU A 1 82 ? 5.472 8.619 -9.890 1.00 93.94 82 GLU A C 1
ATOM 694 O O . GLU A 1 82 ? 6.012 7.771 -10.596 1.00 93.94 82 GLU A O 1
ATOM 699 N N . ASN A 1 83 ? 5.599 9.922 -10.119 1.00 91.50 83 ASN A N 1
ATOM 700 C CA . ASN A 1 83 ? 6.357 10.501 -11.229 1.00 91.50 83 ASN A CA 1
ATOM 701 C C . ASN A 1 83 ? 7.432 11.500 -10.768 1.00 91.50 83 ASN A C 1
ATOM 703 O O . ASN A 1 83 ? 8.157 12.034 -11.604 1.00 91.50 83 ASN A O 1
ATOM 707 N N . SER A 1 84 ? 7.543 11.752 -9.459 1.00 91.31 84 SER A N 1
ATOM 708 C CA . SER A 1 84 ? 8.437 12.778 -8.913 1.00 91.31 84 SER A CA 1
ATOM 709 C C . SER A 1 84 ? 9.847 12.256 -8.635 1.00 91.31 84 SER A C 1
ATOM 711 O O . SER A 1 84 ? 10.826 12.979 -8.803 1.00 91.31 84 SER A O 1
ATOM 713 N N . ASP A 1 85 ? 9.962 10.986 -8.240 1.00 91.88 85 ASP A N 1
ATOM 714 C CA . ASP A 1 85 ? 11.232 10.351 -7.901 1.00 91.88 85 ASP A CA 1
ATOM 715 C C . ASP A 1 85 ? 11.263 8.907 -8.417 1.00 91.88 85 ASP A C 1
ATOM 717 O O . ASP A 1 85 ? 10.570 8.019 -7.916 1.00 91.88 85 ASP A O 1
ATOM 721 N N . VAL A 1 86 ? 12.134 8.655 -9.397 1.00 91.38 86 VAL A N 1
ATOM 722 C CA . VAL A 1 86 ? 12.332 7.332 -10.008 1.00 91.38 86 VAL A CA 1
ATOM 723 C C . VAL A 1 86 ? 12.808 6.294 -8.985 1.00 91.38 86 VAL A C 1
ATOM 725 O O . VAL A 1 86 ? 12.426 5.125 -9.067 1.00 91.38 86 VAL A O 1
ATOM 728 N N . LYS A 1 87 ? 13.615 6.679 -7.985 1.00 92.25 87 LYS A N 1
ATOM 729 C CA . LYS A 1 87 ? 14.058 5.752 -6.927 1.00 92.25 87 LYS A CA 1
ATOM 730 C C . LYS A 1 87 ? 12.875 5.332 -6.066 1.00 92.25 87 LYS A C 1
ATOM 732 O O . LYS A 1 87 ? 12.727 4.145 -5.770 1.00 92.25 87 LYS A O 1
ATOM 737 N N . ARG A 1 88 ? 12.025 6.289 -5.692 1.00 94.38 88 ARG A N 1
ATOM 738 C CA . ARG A 1 88 ? 10.788 6.030 -4.948 1.00 94.38 88 ARG A CA 1
ATOM 739 C C . ARG A 1 88 ? 9.831 5.162 -5.759 1.00 94.38 88 ARG A C 1
ATOM 741 O O . ARG A 1 88 ? 9.364 4.151 -5.240 1.00 94.38 88 ARG A O 1
ATOM 748 N N . GLN A 1 89 ? 9.624 5.490 -7.031 1.00 95.56 89 GLN A N 1
ATOM 749 C CA . GLN A 1 89 ? 8.799 4.714 -7.953 1.00 95.56 89 GLN A CA 1
ATOM 750 C C . GLN A 1 89 ? 9.275 3.255 -8.048 1.00 95.56 89 GLN A C 1
ATOM 752 O O . GLN A 1 89 ? 8.494 2.319 -7.869 1.00 95.56 89 GLN A O 1
ATOM 757 N N . ARG A 1 90 ? 10.584 3.047 -8.239 1.00 96.19 90 ARG A N 1
ATOM 758 C CA . ARG A 1 90 ? 11.211 1.718 -8.259 1.00 96.19 90 ARG A CA 1
ATOM 759 C C . ARG A 1 90 ? 10.958 0.944 -6.969 1.00 96.19 90 ARG A C 1
ATOM 761 O O . ARG A 1 90 ? 10.620 -0.236 -7.021 1.00 96.19 90 ARG A O 1
ATOM 768 N N . ASN A 1 91 ? 11.133 1.595 -5.820 1.00 96.50 91 ASN A N 1
ATOM 769 C CA . ASN A 1 91 ? 10.916 0.960 -4.524 1.00 96.50 91 ASN A CA 1
ATOM 770 C C . ASN A 1 91 ? 9.448 0.545 -4.350 1.00 96.50 91 ASN A C 1
ATOM 772 O O . ASN A 1 91 ? 9.194 -0.552 -3.867 1.00 96.50 91 ASN A O 1
ATOM 776 N N . LEU A 1 92 ? 8.490 1.363 -4.799 1.00 97.06 92 LEU A N 1
ATOM 777 C CA . LEU A 1 92 ? 7.065 1.024 -4.751 1.00 97.06 92 LEU A CA 1
ATOM 778 C C . LEU A 1 92 ? 6.728 -0.198 -5.622 1.00 97.06 92 LEU A C 1
ATOM 780 O O . LEU A 1 92 ? 6.058 -1.106 -5.133 1.00 97.06 92 LEU A O 1
ATOM 784 N N . TYR A 1 93 ? 7.251 -0.291 -6.852 1.00 97.81 93 TYR A N 1
ATOM 785 C CA . TYR A 1 93 ? 7.090 -1.502 -7.675 1.00 97.81 93 TYR A CA 1
ATOM 786 C C . TYR A 1 93 ? 7.730 -2.737 -7.024 1.00 97.81 93 TYR A C 1
ATOM 788 O O . TYR A 1 93 ? 7.154 -3.826 -7.046 1.00 97.81 93 TYR A O 1
ATOM 796 N N . ALA A 1 94 ? 8.907 -2.585 -6.409 1.00 97.31 94 ALA A N 1
ATOM 797 C CA . ALA A 1 94 ? 9.556 -3.678 -5.690 1.00 97.31 94 ALA A CA 1
ATOM 798 C C . ALA A 1 94 ? 8.723 -4.137 -4.481 1.00 97.31 94 ALA A C 1
ATOM 800 O O . ALA A 1 94 ? 8.511 -5.336 -4.307 1.00 97.31 94 ALA A O 1
ATOM 801 N N . PHE A 1 95 ? 8.191 -3.205 -3.686 1.00 97.50 95 PHE A N 1
ATOM 802 C CA . PHE A 1 95 ? 7.307 -3.525 -2.564 1.00 97.50 95 PHE A CA 1
ATOM 803 C C . PHE A 1 95 ? 6.004 -4.171 -3.026 1.00 97.50 95 PHE A C 1
ATOM 805 O O . PHE A 1 95 ? 5.569 -5.133 -2.404 1.00 97.50 95 PHE A O 1
ATOM 812 N N . SER A 1 96 ? 5.415 -3.707 -4.133 1.00 97.25 96 SE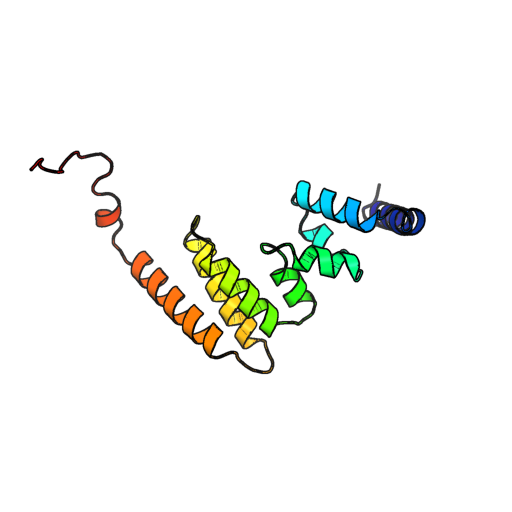R A N 1
ATOM 813 C CA . SER A 1 96 ? 4.246 -4.342 -4.749 1.00 97.25 96 SER A CA 1
ATOM 814 C C . SER A 1 96 ? 4.510 -5.815 -5.049 1.00 97.25 96 SER A C 1
ATOM 816 O O . SER A 1 96 ? 3.696 -6.674 -4.718 1.00 97.25 96 SER A O 1
ATOM 818 N N . LYS A 1 97 ? 5.665 -6.121 -5.647 1.00 97.25 97 LYS A N 1
ATOM 819 C CA . LYS A 1 97 ? 6.055 -7.492 -5.984 1.00 97.25 97 LYS A CA 1
ATOM 820 C C . LYS A 1 97 ? 6.315 -8.345 -4.739 1.00 97.25 97 LYS A C 1
ATOM 822 O O . LYS A 1 97 ? 5.915 -9.503 -4.707 1.00 97.25 97 LYS A O 1
ATOM 827 N N . LEU A 1 98 ? 6.965 -7.785 -3.718 1.00 97.25 98 LEU A N 1
ATOM 828 C CA . LEU A 1 98 ? 7.197 -8.483 -2.449 1.00 97.25 98 LEU A CA 1
ATOM 829 C C . LEU A 1 98 ? 5.882 -8.765 -1.715 1.00 97.25 98 LEU A C 1
ATOM 831 O O . LEU A 1 98 ? 5.678 -9.885 -1.266 1.00 97.25 98 LEU A O 1
ATOM 835 N N . ALA A 1 99 ? 4.968 -7.794 -1.658 1.00 96.75 99 ALA A N 1
ATOM 836 C CA . ALA A 1 99 ? 3.637 -7.985 -1.090 1.00 96.75 99 ALA A CA 1
ATOM 837 C C . ALA A 1 99 ? 2.864 -9.084 -1.832 1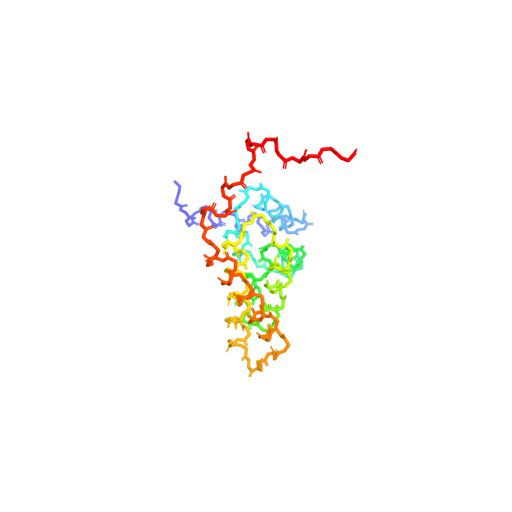.00 96.75 99 ALA A C 1
ATOM 839 O O . ALA A 1 99 ? 2.298 -9.959 -1.188 1.00 96.75 99 ALA A O 1
ATOM 840 N N . ALA A 1 100 ? 2.905 -9.102 -3.169 1.00 96.00 100 ALA A N 1
ATOM 841 C CA . ALA A 1 100 ? 2.292 -10.168 -3.964 1.00 96.00 100 ALA A CA 1
ATOM 842 C C . ALA A 1 100 ? 2.868 -11.559 -3.634 1.00 96.00 100 ALA A C 1
ATOM 844 O O . ALA A 1 100 ? 2.128 -12.534 -3.613 1.00 96.00 100 ALA A O 1
ATOM 845 N N . ALA A 1 101 ? 4.170 -11.652 -3.344 1.00 94.88 101 ALA A N 1
ATOM 846 C CA . ALA A 1 101 ? 4.827 -12.908 -2.976 1.00 94.88 101 ALA A CA 1
ATOM 847 C C . ALA A 1 101 ? 4.526 -13.376 -1.539 1.00 94.88 101 ALA A C 1
ATOM 849 O O . ALA A 1 101 ? 4.750 -14.540 -1.225 1.00 94.88 101 ALA A O 1
ATOM 850 N N . CYS A 1 102 ? 4.052 -12.483 -0.664 1.00 94.50 102 CYS A N 1
ATOM 851 C CA . CYS A 1 102 ? 3.639 -12.819 0.701 1.00 94.50 102 CYS A CA 1
ATOM 852 C C . CYS A 1 102 ? 2.171 -13.264 0.803 1.00 94.50 102 CYS A C 1
ATOM 854 O O . CYS A 1 102 ? 1.754 -13.677 1.882 1.00 94.50 102 CYS A O 1
ATOM 856 N N . GLY A 1 103 ? 1.380 -13.121 -0.266 1.00 90.19 103 GLY A N 1
ATOM 857 C CA . GLY A 1 103 ? 0.003 -13.612 -0.315 1.00 90.19 103 GLY A CA 1
ATOM 858 C C . GLY A 1 103 ? -0.067 -15.128 -0.503 1.00 90.19 103 GLY A C 1
ATOM 859 O O . GLY A 1 103 ? 0.874 -15.733 -1.013 1.00 90.19 103 GLY A O 1
ATOM 860 N N . ASP A 1 104 ? -1.195 -15.725 -0.114 1.00 88.94 104 ASP A N 1
ATOM 861 C CA . ASP A 1 104 ? -1.444 -17.164 -0.293 1.00 88.94 104 ASP A CA 1
ATOM 862 C C . ASP A 1 104 ? -1.503 -17.546 -1.781 1.00 88.94 104 ASP A C 1
ATOM 864 O O . ASP A 1 104 ? -0.967 -18.572 -2.199 1.00 88.94 104 ASP A O 1
ATOM 868 N N . GLU A 1 105 ? -2.102 -16.674 -2.594 1.00 90.88 105 GLU A N 1
ATOM 869 C CA . GLU A 1 105 ? -2.091 -16.753 -4.049 1.00 90.88 105 GLU A CA 1
ATOM 870 C C . GLU A 1 105 ? -1.300 -15.580 -4.622 1.00 90.88 105 GLU A C 1
ATOM 872 O O . GLU A 1 105 ? -1.503 -14.424 -4.244 1.00 90.88 105 GLU A O 1
ATOM 877 N N . VAL A 1 106 ? -0.392 -15.871 -5.556 1.00 91.38 106 VAL A N 1
ATOM 878 C CA . VAL A 1 106 ? 0.447 -14.847 -6.182 1.00 91.38 106 VAL A CA 1
ATOM 879 C C . VAL A 1 106 ? -0.297 -14.239 -7.379 1.00 91.38 106 VAL A C 1
ATOM 881 O O . VAL A 1 106 ? -0.465 -14.924 -8.394 1.00 91.38 106 VAL A O 1
ATOM 884 N N . PRO A 1 107 ? -0.696 -12.952 -7.330 1.00 92.06 107 PRO A N 1
ATOM 885 C CA . PRO A 1 107 ? -1.366 -12.290 -8.447 1.00 92.06 107 PRO A CA 1
ATOM 886 C C . PRO A 1 107 ? -0.387 -12.083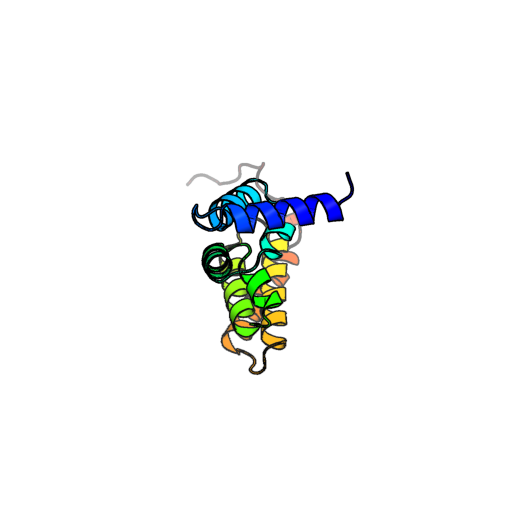 -9.611 1.00 92.06 107 PRO A C 1
ATOM 888 O O . PRO A 1 107 ? 0.440 -11.165 -9.617 1.00 92.06 107 PRO A O 1
ATOM 891 N N . SER A 1 108 ? -0.451 -12.981 -10.598 1.00 93.38 108 SER A N 1
ATOM 892 C CA . SER A 1 108 ? 0.472 -12.991 -11.742 1.00 93.38 108 SER A CA 1
ATOM 893 C C . SER A 1 108 ? 0.424 -11.697 -12.561 1.00 93.38 108 SER A C 1
ATOM 895 O O . SER A 1 108 ? 1.462 -11.240 -13.034 1.00 93.38 108 SER A O 1
ATOM 897 N N . ASP A 1 109 ? -0.743 -11.061 -12.665 1.00 95.81 109 ASP A N 1
ATOM 898 C CA . ASP A 1 109 ? -0.948 -9.753 -13.289 1.00 95.81 109 ASP A CA 1
ATOM 899 C C . ASP A 1 109 ? -0.095 -8.668 -12.616 1.00 95.81 109 ASP A C 1
ATOM 901 O O . ASP A 1 109 ? 0.677 -7.976 -13.284 1.00 95.81 109 ASP A O 1
ATOM 905 N N . VAL A 1 110 ? -0.160 -8.581 -11.284 1.00 95.94 110 VAL A N 1
ATOM 906 C CA . VAL A 1 110 ? 0.598 -7.603 -10.489 1.00 95.94 110 VAL A CA 1
ATOM 907 C C . VAL A 1 110 ? 2.099 -7.852 -10.611 1.00 95.94 110 VAL A C 1
ATOM 909 O O . VAL A 1 110 ? 2.876 -6.915 -10.800 1.00 95.94 110 VAL A O 1
ATOM 912 N N . VAL A 1 111 ? 2.524 -9.115 -10.523 1.00 96.31 111 VAL A N 1
ATOM 913 C CA . VAL A 1 111 ? 3.945 -9.481 -10.610 1.00 96.31 111 VAL A CA 1
ATOM 914 C C . VAL A 1 111 ? 4.513 -9.180 -11.995 1.00 96.31 111 VAL A C 1
ATOM 916 O O . VAL A 1 111 ? 5.618 -8.639 -12.098 1.00 96.31 111 VAL A O 1
ATOM 919 N N . ASN A 1 112 ? 3.775 -9.507 -13.055 1.00 97.19 112 ASN A N 1
ATOM 920 C CA . ASN A 1 112 ? 4.203 -9.274 -14.430 1.00 97.19 112 ASN A CA 1
ATOM 921 C C . ASN A 1 112 ? 4.325 -7.779 -14.733 1.00 97.19 112 ASN A C 1
ATOM 923 O O . ASN A 1 112 ? 5.349 -7.353 -15.275 1.00 97.19 112 ASN A O 1
ATOM 927 N N . GLU A 1 113 ? 3.343 -6.974 -14.321 1.00 97.25 113 GLU A N 1
ATOM 928 C CA . GLU A 1 113 ? 3.389 -5.527 -14.537 1.00 97.25 113 GLU A CA 1
ATOM 929 C C . GLU A 1 113 ? 4.515 -4.872 -13.726 1.00 97.25 113 GLU A C 1
ATOM 931 O O . GLU A 1 113 ? 5.324 -4.120 -14.277 1.00 97.25 113 GLU A O 1
ATOM 936 N N . ALA A 1 114 ? 4.666 -5.236 -12.447 1.00 96.31 114 ALA A N 1
ATOM 937 C CA . ALA A 1 114 ? 5.769 -4.745 -11.624 1.00 96.31 114 ALA A CA 1
ATOM 938 C C . ALA A 1 114 ? 7.138 -5.108 -12.229 1.00 96.31 114 ALA A C 1
ATOM 940 O O . ALA A 1 114 ? 8.035 -4.265 -12.284 1.00 96.31 114 ALA A O 1
ATOM 941 N N . ASN A 1 115 ? 7.309 -6.334 -12.739 1.00 97.00 115 ASN A N 1
ATOM 942 C CA . ASN A 1 115 ? 8.541 -6.751 -13.414 1.00 97.00 115 ASN A CA 1
ATOM 943 C C . ASN A 1 115 ? 8.824 -5.914 -14.663 1.00 97.00 115 ASN A C 1
AT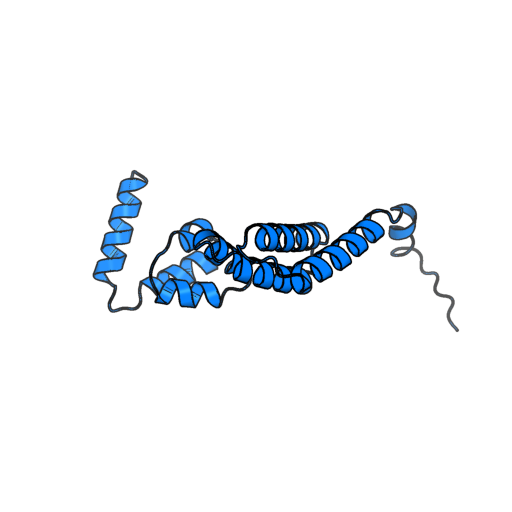OM 945 O O . ASN A 1 115 ? 9.945 -5.427 -14.828 1.00 97.00 115 ASN A O 1
ATOM 949 N N . ARG A 1 116 ? 7.820 -5.718 -15.523 1.00 97.19 116 ARG A N 1
ATOM 950 C CA . ARG A 1 116 ? 7.947 -4.909 -16.740 1.00 97.19 116 ARG A CA 1
ATOM 951 C C . ARG A 1 116 ? 8.431 -3.494 -16.415 1.00 97.19 116 ARG A C 1
ATOM 953 O O . ARG A 1 116 ? 9.373 -3.005 -17.041 1.00 97.19 116 ARG A O 1
ATOM 960 N N . LYS A 1 117 ? 7.830 -2.855 -15.409 1.00 96.44 117 LYS A N 1
ATOM 961 C CA . LYS A 1 117 ? 8.180 -1.492 -14.978 1.00 96.44 117 LYS A CA 1
ATOM 962 C C . LYS A 1 117 ? 9.568 -1.422 -14.342 1.00 96.44 117 LYS A C 1
ATOM 964 O O . LYS A 1 117 ? 10.340 -0.520 -14.656 1.00 96.44 117 LYS A O 1
ATOM 969 N N . LEU A 1 118 ? 9.931 -2.394 -13.505 1.00 96.06 118 LEU A N 1
ATOM 970 C CA . LEU A 1 118 ? 11.266 -2.468 -12.899 1.00 96.06 118 LEU A CA 1
ATOM 971 C C . LEU A 1 118 ? 12.371 -2.642 -13.947 1.00 96.06 118 LEU A C 1
ATOM 973 O O . LEU A 1 118 ? 13.426 -2.020 -13.827 1.00 96.06 118 LEU A O 1
ATOM 977 N N . VAL A 1 119 ? 12.134 -3.455 -14.982 1.00 96.50 119 VAL A N 1
ATOM 978 C CA . VAL A 1 119 ? 13.065 -3.616 -16.108 1.00 96.50 119 VAL A CA 1
ATOM 979 C C . VAL A 1 119 ? 13.229 -2.298 -16.861 1.00 96.50 119 VAL A C 1
ATOM 981 O O . VAL A 1 119 ? 14.359 -1.883 -17.110 1.00 96.50 119 VAL A O 1
ATOM 984 N N . LEU A 1 120 ? 12.131 -1.595 -17.152 1.00 94.06 120 LEU A N 1
ATOM 985 C CA . LEU A 1 120 ? 12.183 -0.280 -17.792 1.00 94.06 120 LEU A CA 1
ATOM 986 C C . LEU A 1 120 ? 13.017 0.722 -16.977 1.00 94.06 120 LEU A C 1
ATOM 988 O O . LEU A 1 120 ? 13.928 1.343 -17.522 1.00 94.06 120 LEU A O 1
ATOM 992 N N . ILE A 1 121 ? 12.763 0.830 -15.670 1.00 93.50 121 ILE A N 1
ATOM 993 C CA . ILE A 1 121 ? 13.527 1.716 -14.778 1.00 93.50 121 ILE A CA 1
ATOM 994 C C . ILE A 1 121 ? 15.006 1.311 -14.739 1.00 93.50 121 ILE A C 1
ATOM 996 O O . ILE A 1 121 ? 15.891 2.168 -14.741 1.00 93.50 121 ILE A O 1
ATOM 1000 N N . LYS A 1 122 ? 15.306 0.007 -14.738 1.00 92.94 122 LYS A N 1
ATOM 1001 C CA . LYS A 1 122 ? 16.686 -0.482 -14.811 1.00 92.94 122 LYS A CA 1
ATOM 1002 C C . LYS A 1 122 ? 17.365 -0.004 -16.095 1.00 92.94 122 LYS A C 1
ATOM 1004 O O . LYS A 1 122 ? 18.475 0.510 -16.016 1.00 92.94 122 LYS A O 1
ATOM 1009 N N . HIS A 1 123 ? 16.711 -0.114 -17.249 1.00 91.94 123 HIS A N 1
ATOM 1010 C CA . HIS A 1 123 ? 17.261 0.399 -18.506 1.00 91.94 123 HIS A CA 1
ATOM 1011 C C . HIS A 1 123 ? 17.487 1.914 -18.469 1.00 91.94 123 HIS A C 1
ATOM 1013 O O . HIS A 1 123 ? 18.558 2.361 -18.867 1.00 91.94 123 HIS A O 1
ATOM 1019 N N . GLN A 1 124 ? 16.548 2.690 -17.917 1.00 87.06 124 GLN A N 1
ATOM 1020 C CA . GLN A 1 124 ? 16.721 4.137 -17.720 1.00 87.06 124 GLN A CA 1
ATOM 1021 C C . GLN A 1 124 ? 17.941 4.456 -16.845 1.00 87.06 124 GLN A C 1
ATOM 1023 O O . GLN A 1 124 ? 18.697 5.372 -17.149 1.00 87.06 124 GLN A O 1
ATOM 1028 N N . SER A 1 125 ? 18.180 3.671 -15.790 1.00 84.44 125 SER A N 1
ATOM 1029 C CA . SER A 1 125 ? 19.328 3.871 -14.895 1.00 84.44 125 SER A CA 1
ATOM 1030 C C . SER A 1 125 ? 20.690 3.542 -15.519 1.00 84.44 125 SER A C 1
ATOM 1032 O O . SER A 1 125 ? 21.714 3.933 -14.970 1.00 84.44 125 SER A O 1
ATOM 1034 N N . LEU A 1 126 ? 20.710 2.819 -16.642 1.00 88.62 126 LEU A N 1
ATOM 1035 C CA . LEU A 1 126 ? 21.931 2.489 -17.382 1.00 88.62 126 LEU A CA 1
ATOM 1036 C C . LEU A 1 126 ? 22.273 3.538 -18.448 1.00 88.62 126 LEU A C 1
ATOM 1038 O O . LEU A 1 126 ? 23.321 3.425 -19.081 1.00 88.62 126 LEU A O 1
ATOM 1042 N N . ILE A 1 127 ? 21.408 4.537 -18.663 1.00 86.19 127 ILE A N 1
ATOM 1043 C CA . ILE A 1 127 ? 21.680 5.629 -19.598 1.00 86.19 127 ILE A CA 1
ATOM 1044 C C . ILE A 1 127 ? 22.876 6.429 -19.059 1.00 86.19 127 ILE A C 1
ATOM 1046 O O . ILE A 1 127 ? 22.817 6.920 -17.929 1.00 86.19 127 ILE A O 1
ATOM 1050 N N . PRO A 1 128 ? 23.961 6.576 -19.841 1.00 86.00 128 PRO A N 1
ATOM 1051 C CA . PRO A 1 128 ? 25.118 7.357 -19.429 1.00 86.00 128 PRO A CA 1
ATOM 1052 C C . PRO A 1 128 ? 24.732 8.791 -19.063 1.00 86.00 128 PRO A C 1
ATOM 1054 O O . PRO A 1 128 ? 24.047 9.469 -19.828 1.00 86.00 128 PRO A O 1
ATOM 1057 N N . GLU A 1 129 ? 25.237 9.295 -17.933 1.00 82.56 129 GLU A N 1
ATOM 1058 C CA . GLU A 1 129 ? 24.972 10.676 -17.501 1.00 82.56 129 GLU A CA 1
ATOM 1059 C C . GLU A 1 129 ? 25.407 11.718 -18.538 1.00 82.56 129 GLU A C 1
ATOM 1061 O O . GLU A 1 129 ? 24.828 12.801 -18.609 1.00 82.56 129 GLU A O 1
ATOM 1066 N N . SER A 1 130 ? 26.412 11.387 -19.355 1.00 83.06 130 SER A N 1
ATOM 1067 C CA . SER A 1 130 ? 26.879 12.230 -20.453 1.00 83.06 130 SER A CA 1
ATOM 1068 C C . SER A 1 130 ? 25.791 12.521 -21.483 1.00 83.06 130 SER A C 1
ATOM 1070 O O . SER A 1 130 ? 25.821 13.589 -22.070 1.00 83.06 130 SER A O 1
ATOM 1072 N N . LEU A 1 131 ? 24.817 11.627 -21.679 1.00 80.00 131 LEU A N 1
ATOM 1073 C CA . LEU A 1 131 ? 23.685 11.843 -22.588 1.00 80.00 131 LEU A CA 1
ATOM 1074 C C . LEU A 1 131 ? 22.519 12.584 -21.919 1.00 80.00 131 LEU A C 1
ATOM 1076 O O . LEU A 1 131 ? 21.675 13.138 -22.608 1.00 80.00 131 LEU A O 1
ATOM 1080 N N . VAL A 1 132 ? 22.468 12.595 -20.585 1.00 74.12 132 VAL A N 1
ATOM 1081 C CA . VAL A 1 132 ? 21.405 13.252 -19.801 1.00 74.12 132 VAL A CA 1
ATOM 1082 C C . VAL A 1 132 ? 21.745 14.719 -19.511 1.00 74.12 132 VAL A C 1
ATOM 1084 O O . VAL A 1 132 ? 20.853 15.541 -19.332 1.00 74.12 132 VAL A O 1
ATOM 1087 N N . LYS A 1 133 ? 23.040 15.060 -19.459 1.00 64.38 133 LYS A N 1
ATOM 1088 C CA . LYS A 1 133 ? 23.544 16.422 -19.196 1.00 64.38 133 LYS A CA 1
ATOM 1089 C C . LYS A 1 133 ? 23.743 17.267 -20.462 1.00 64.38 133 LYS A C 1
ATOM 1091 O O . LYS A 1 133 ? 24.065 18.449 -20.344 1.00 64.38 133 LYS A O 1
ATOM 1096 N N . VAL A 1 134 ? 23.579 16.681 -21.646 1.00 56.34 134 VAL A N 1
ATOM 1097 C CA . VAL A 1 134 ? 23.631 17.403 -22.922 1.00 56.34 134 VAL A CA 1
ATOM 1098 C C . VAL A 1 134 ? 22.253 18.038 -23.148 1.00 56.34 134 VAL A C 1
ATOM 1100 O O . VAL A 1 134 ? 21.256 17.338 -23.256 1.00 56.34 134 VAL A O 1
ATOM 1103 N N . ASP A 1 135 ? 22.238 19.373 -23.158 1.00 54.38 135 ASP A N 1
ATOM 1104 C CA . ASP A 1 135 ? 21.148 20.270 -23.582 1.00 54.38 135 ASP A CA 1
ATOM 1105 C C . ASP A 1 135 ? 20.032 20.653 -22.593 1.00 54.38 135 ASP A C 1
ATOM 1107 O O . ASP A 1 135 ? 18.844 20.528 -22.869 1.00 54.38 135 ASP A O 1
ATOM 1111 N N . PHE A 1 136 ? 20.418 21.326 -21.501 1.00 51.22 136 PHE A N 1
ATOM 1112 C CA . PHE A 1 136 ? 19.600 22.434 -20.959 1.00 51.22 136 PHE A CA 1
ATOM 1113 C C . PHE A 1 136 ? 20.242 23.825 -21.117 1.00 51.22 136 PHE A C 1
ATOM 1115 O O . PHE A 1 136 ? 19.575 24.823 -20.869 1.00 51.22 136 PHE A O 1
ATOM 1122 N N . ASN A 1 137 ? 21.505 23.912 -21.559 1.00 50.69 137 ASN A N 1
ATOM 1123 C CA . ASN A 1 137 ? 22.239 25.184 -21.672 1.00 50.69 137 ASN A CA 1
ATOM 1124 C C . ASN A 1 137 ? 22.764 25.520 -23.077 1.00 50.69 137 ASN A C 1
ATOM 1126 O O . ASN A 1 137 ? 23.254 26.629 -23.264 1.00 50.69 137 ASN A O 1
ATOM 1130 N N . ASN A 1 138 ? 22.649 24.629 -24.065 1.00 45.69 138 ASN A N 1
ATOM 1131 C CA . ASN A 1 138 ? 23.068 24.929 -25.434 1.00 45.69 138 ASN A CA 1
ATOM 1132 C C . ASN A 1 138 ? 21.849 24.978 -26.356 1.00 45.69 138 ASN A C 1
ATOM 1134 O O . ASN A 1 138 ? 21.258 23.961 -26.702 1.00 45.69 138 ASN A O 1
ATOM 1138 N N . GLY A 1 139 ? 21.469 26.199 -26.735 1.00 49.16 139 GLY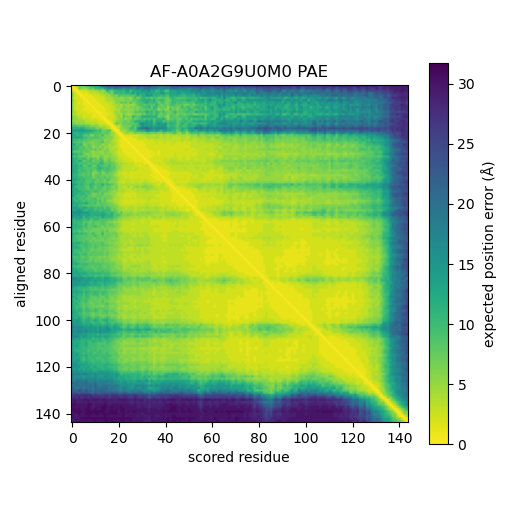 A N 1
ATOM 1139 C CA . GLY A 1 139 ? 20.426 26.473 -27.717 1.00 49.16 139 GLY A CA 1
ATOM 1140 C C . GLY A 1 139 ? 20.815 25.990 -29.112 1.00 49.16 139 GLY A C 1
ATOM 1141 O O . GLY A 1 139 ? 21.313 26.765 -29.922 1.00 49.16 139 GLY A O 1
ATOM 1142 N N . LEU A 1 140 ? 20.559 24.717 -29.398 1.00 50.03 140 LEU A N 1
ATOM 1143 C CA . LEU A 1 140 ? 20.717 24.117 -30.720 1.00 50.03 140 LEU A CA 1
ATOM 1144 C C . LEU A 1 140 ? 19.440 23.367 -31.111 1.00 50.03 140 LEU A C 1
ATOM 1146 O O . LEU A 1 140 ? 19.418 22.153 -31.273 1.00 50.03 140 LEU A O 1
ATOM 1150 N N . PHE A 1 141 ? 18.370 24.129 -31.327 1.00 47.19 141 PHE A N 1
ATOM 1151 C CA . PHE A 1 141 ? 17.373 23.755 -32.325 1.00 47.19 141 PHE A CA 1
ATOM 1152 C C . PHE A 1 141 ? 17.559 24.705 -33.512 1.00 47.19 141 PHE A C 1
ATOM 1154 O O . PHE A 1 141 ? 17.350 25.907 -33.340 1.00 47.19 141 PHE A O 1
ATOM 1161 N N . PRO A 1 142 ? 17.995 24.228 -34.692 1.00 44.59 142 PRO A N 1
ATOM 1162 C CA . PRO A 1 142 ? 17.973 25.060 -35.882 1.00 44.59 142 PRO A CA 1
ATOM 1163 C C . PRO A 1 142 ? 16.507 25.305 -36.251 1.00 44.59 142 PRO A C 1
ATOM 1165 O O . PRO A 1 142 ? 15.732 24.364 -36.425 1.00 44.59 142 PRO A O 1
ATOM 1168 N N . SER A 1 143 ? 16.129 26.578 -36.309 1.00 41.59 143 SER A N 1
ATOM 1169 C CA . SER A 1 143 ? 14.839 27.037 -36.813 1.00 41.59 143 SER A CA 1
ATOM 1170 C C . SER A 1 143 ? 14.645 26.532 -38.243 1.00 41.59 143 SER A C 1
ATOM 1172 O O . SER A 1 143 ? 15.536 26.708 -39.077 1.00 41.59 143 SER A O 1
ATOM 1174 N N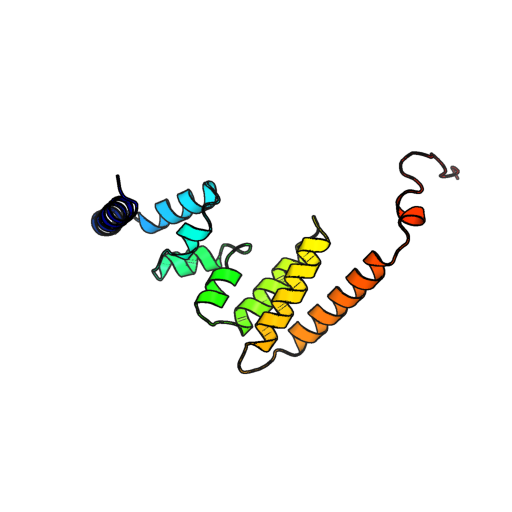 . VAL A 1 144 ? 13.492 25.917 -38.509 1.00 45.12 144 VAL A N 1
ATOM 1175 C CA . VAL A 1 144 ? 12.957 25.745 -39.869 1.00 45.12 144 VAL A CA 1
ATOM 1176 C C . VAL A 1 144 ? 12.385 27.076 -40.339 1.00 45.12 144 VAL A C 1
ATOM 1178 O O . VAL A 1 144 ? 11.743 27.748 -39.498 1.00 45.12 144 VAL A O 1
#

pLDDT: mean 86.22, std 13.0, range [41.59, 97.81]

Radius of gyration: 21.59 Å; Cα contacts (8 Å, |Δi|>4): 115; chains: 1; bounding box: 47×44×72 Å

Foldseek 3Di:
DDPVVVVVVVVVVCVVCVVVPVVVVVLVVCVVVVVLVVLLVDDDPVSLVVLCVVLVNNLVNCVVVLVLLVSLVSLLVVLVVDDPDLVSSLVSLVSSQVSLVSDPHRPPVSNVVSVVSNVVSVVVVPPDVVVVPPDPPDPDDPDD

Solvent-accessible surface area (backbone atoms only — not comparable to full-atom values): 8236 Å² total; per-residue (Å²): 134,56,72,68,60,52,49,56,53,49,53,53,48,48,64,74,34,52,90,71,49,40,67,59,51,49,48,52,50,27,58,75,69,67,38,57,69,65,54,68,69,61,78,55,71,70,53,53,55,55,40,64,73,36,73,95,54,25,36,59,55,28,49,75,69,67,36,20,52,62,20,13,56,45,26,40,58,49,22,76,70,45,79,88,42,70,69,59,23,48,50,29,26,51,48,14,39,52,28,21,68,71,26,97,64,64,53,62,68,60,43,52,52,30,49,55,51,49,51,52,53,50,56,61,71,68,56,57,64,75,70,73,69,62,67,89,84,63,95,76,75,84,81,128

Organism: Teladorsagia circumcincta (NCBI:txid45464)

InterPro domains:
  IPR007187 Nucleoporin, Nup133/Nup155-like, C-terminal [PF03177] (3-131)
  IPR037624 Nuclear pore complex protein Nup133-like [PTHR13405] (7-131)